Protein AF-A0A7I7XIX8-F1 (afdb_monomer_lite)

Structure (mmCIF, N/CA/C/O backbone):
data_AF-A0A7I7XIX8-F1
#
_entry.id   AF-A0A7I7XIX8-F1
#
loop_
_atom_site.group_PDB
_atom_site.id
_atom_site.type_symbol
_atom_site.label_atom_id
_atom_site.label_alt_id
_atom_site.label_comp_id
_atom_site.label_asym_id
_atom_site.label_entity_id
_atom_site.label_seq_id
_atom_site.pdbx_PDB_ins_code
_atom_site.Cartn_x
_atom_site.Cartn_y
_atom_site.Cartn_z
_atom_site.occupancy
_atom_site.B_iso_or_equiv
_atom_site.auth_seq_id
_atom_site.auth_comp_id
_atom_site.auth_asym_id
_atom_site.auth_atom_id
_atom_site.pdbx_PDB_model_num
ATOM 1 N N . MET A 1 1 ? 10.729 16.879 2.724 1.00 40.25 1 MET A N 1
ATOM 2 C CA . MET A 1 1 ? 9.766 16.551 3.793 1.00 40.25 1 MET A CA 1
ATOM 3 C C . MET A 1 1 ? 9.341 15.115 3.562 1.00 40.25 1 MET A C 1
ATOM 5 O O . MET A 1 1 ? 8.517 14.860 2.698 1.00 40.25 1 MET A O 1
ATOM 9 N N . THR A 1 2 ? 10.015 14.170 4.207 1.00 37.03 2 THR A N 1
ATOM 10 C CA . THR A 1 2 ? 9.650 12.753 4.185 1.00 37.03 2 THR A CA 1
ATOM 11 C C . THR A 1 2 ? 8.434 12.601 5.082 1.00 37.03 2 THR A C 1
ATOM 13 O O . THR A 1 2 ? 8.558 12.644 6.303 1.00 37.03 2 THR A O 1
ATOM 16 N N . SER A 1 3 ? 7.251 12.507 4.478 1.00 39.22 3 SER A N 1
ATOM 17 C CA . SER A 1 3 ? 6.048 12.073 5.180 1.00 39.22 3 SER A CA 1
ATOM 18 C C . SER A 1 3 ? 6.306 10.646 5.645 1.00 39.22 3 SER A C 1
ATOM 20 O O . SER A 1 3 ? 6.170 9.700 4.872 1.00 39.22 3 SER A O 1
ATOM 22 N N . ALA A 1 4 ? 6.769 10.500 6.886 1.00 42.22 4 ALA A N 1
ATOM 23 C CA . ALA A 1 4 ? 6.670 9.239 7.583 1.00 42.22 4 ALA A CA 1
ATOM 24 C C . ALA A 1 4 ? 5.179 8.911 7.584 1.00 42.22 4 ALA A C 1
ATOM 26 O O . ALA A 1 4 ? 4.383 9.612 8.207 1.00 42.22 4 ALA A O 1
ATOM 27 N N . VAL A 1 5 ? 4.792 7.906 6.804 1.00 51.94 5 VAL A N 1
ATOM 28 C CA . VAL A 1 5 ? 3.574 7.168 7.097 1.00 51.94 5 VAL A CA 1
ATOM 29 C C . VAL A 1 5 ? 3.856 6.606 8.482 1.00 51.94 5 VAL A C 1
ATOM 31 O O . VAL A 1 5 ? 4.607 5.639 8.620 1.00 51.94 5 VAL A O 1
ATOM 34 N N . ASP A 1 6 ? 3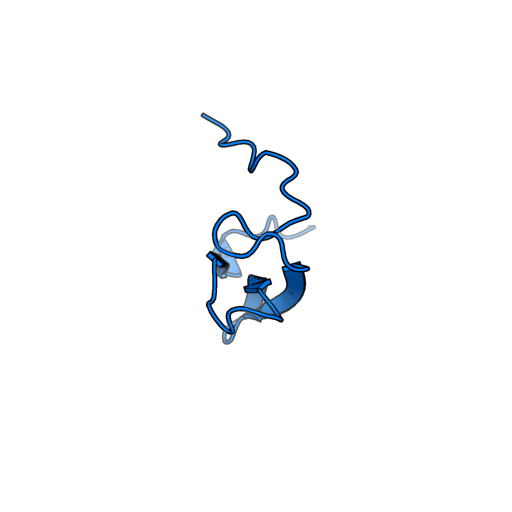.394 7.328 9.508 1.00 46.75 6 ASP A N 1
ATOM 35 C CA . ASP A 1 6 ? 3.290 6.838 10.874 1.00 46.75 6 ASP A CA 1
ATOM 36 C C . ASP A 1 6 ? 2.847 5.387 10.765 1.00 46.75 6 ASP A C 1
ATOM 38 O O . ASP A 1 6 ? 1.955 5.098 9.967 1.00 46.75 6 ASP A O 1
ATOM 42 N N . ASN A 1 7 ? 3.556 4.501 11.460 1.00 54.72 7 ASN A N 1
ATOM 43 C CA . ASN A 1 7 ? 3.526 3.043 11.355 1.00 54.72 7 ASN A CA 1
ATOM 44 C C . ASN A 1 7 ? 2.143 2.476 11.741 1.00 54.72 7 ASN A C 1
ATOM 46 O O . ASN A 1 7 ? 1.973 1.757 12.725 1.00 54.72 7 ASN A O 1
ATOM 50 N N . ALA A 1 8 ? 1.123 2.892 11.003 1.00 60.47 8 ALA A N 1
ATOM 51 C CA . ALA A 1 8 ? -0.273 2.646 11.229 1.00 60.47 8 ALA A CA 1
ATOM 52 C C . ALA A 1 8 ? -0.507 1.230 10.747 1.00 60.47 8 ALA A C 1
ATOM 54 O O . ALA A 1 8 ? -0.656 0.985 9.555 1.00 60.47 8 ALA A O 1
ATOM 55 N N . THR A 1 9 ? -0.471 0.307 11.703 1.00 68.69 9 THR A N 1
ATOM 56 C CA . THR A 1 9 ? -0.786 -1.117 11.539 1.00 68.69 9 THR A CA 1
ATOM 57 C C . THR A 1 9 ? -2.292 -1.375 11.529 1.00 68.69 9 THR A C 1
ATOM 59 O O . THR A 1 9 ? -2.724 -2.491 11.258 1.00 68.69 9 THR A O 1
ATOM 62 N N . ARG A 1 10 ? -3.102 -0.348 11.822 1.00 79.38 10 ARG A N 1
ATOM 63 C CA . ARG A 1 10 ? -4.560 -0.432 11.918 1.00 79.38 10 ARG A CA 1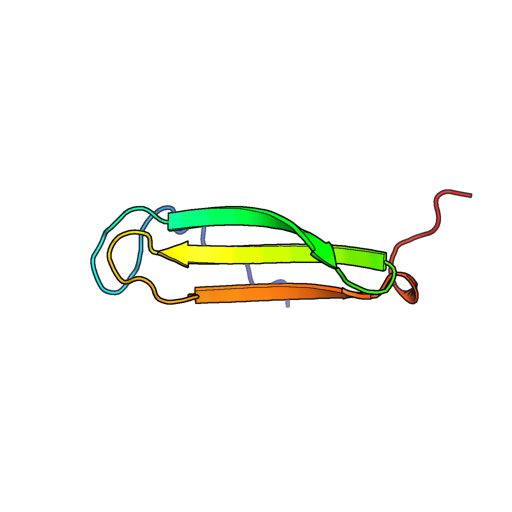
ATOM 64 C C . ARG A 1 10 ? -5.246 0.671 11.137 1.00 79.38 10 ARG A C 1
ATOM 66 O O . ARG A 1 10 ? -4.734 1.780 10.991 1.00 79.38 10 ARG A O 1
ATOM 73 N N . CYS A 1 11 ? -6.436 0.351 10.657 1.00 82.62 11 CYS A N 1
ATOM 74 C CA . CYS A 1 11 ? -7.290 1.258 9.924 1.00 82.62 11 CYS A CA 1
ATOM 75 C C . CYS A 1 11 ? -7.798 2.389 10.833 1.00 82.62 11 CYS A C 1
ATOM 77 O O . CYS A 1 11 ? -8.485 2.106 11.812 1.00 82.62 11 CYS A O 1
ATOM 79 N N . PRO A 1 12 ? -7.576 3.673 10.502 1.00 76.44 12 PRO A N 1
ATOM 80 C CA . PRO A 1 12 ? -7.996 4.790 11.354 1.00 76.44 12 PRO A CA 1
ATOM 81 C C . PRO A 1 12 ? -9.522 4.947 11.453 1.00 76.44 12 PRO A C 1
ATOM 83 O O . PRO A 1 12 ? -10.013 5.687 12.299 1.00 76.44 12 PRO A O 1
ATOM 86 N N . ARG A 1 13 ? -10.282 4.285 10.571 1.00 82.31 13 ARG A N 1
ATOM 87 C CA . ARG A 1 13 ? -11.743 4.393 10.507 1.00 82.31 13 ARG A CA 1
ATOM 88 C C . ARG A 1 13 ? -12.464 3.317 11.313 1.00 82.31 13 ARG A C 1
ATOM 90 O O . ARG A 1 13 ? -13.452 3.619 11.971 1.00 82.31 13 ARG A O 1
ATOM 97 N N . CYS A 1 14 ? -12.006 2.071 11.208 1.00 85.06 14 CYS A N 1
ATOM 98 C CA . CYS A 1 14 ? -12.657 0.912 11.824 1.00 85.06 14 CYS A CA 1
ATOM 99 C C . CYS A 1 14 ? -11.766 0.164 12.832 1.00 85.06 14 CYS A C 1
ATOM 101 O O . CYS A 1 14 ? -12.196 -0.862 13.345 1.00 85.06 14 CYS A O 1
ATOM 103 N N . ASP A 1 15 ? -10.541 0.640 13.094 1.00 83.56 15 ASP A N 1
ATOM 104 C CA . ASP A 1 15 ? -9.502 -0.034 13.903 1.00 83.56 15 ASP A CA 1
ATOM 105 C C . ASP A 1 15 ? -9.162 -1.464 13.422 1.00 83.56 15 ASP A C 1
ATOM 107 O O . ASP A 1 15 ? -8.478 -2.228 14.094 1.00 83.56 15 ASP A O 1
ATOM 111 N N . GLY A 1 16 ? -9.638 -1.841 12.232 1.00 84.00 16 GLY A N 1
ATOM 112 C CA . GLY A 1 16 ? -9.427 -3.160 11.646 1.00 84.00 16 GLY A CA 1
ATOM 113 C C . GLY A 1 16 ? -8.044 -3.320 11.024 1.00 84.00 16 GLY A C 1
ATOM 114 O O . GLY A 1 16 ? -7.328 -2.342 10.789 1.00 84.00 16 GLY A O 1
ATOM 115 N N . ASP A 1 17 ? -7.698 -4.563 10.703 1.00 84.69 17 ASP A N 1
ATOM 116 C CA . ASP A 1 17 ? -6.427 -4.892 10.065 1.00 84.69 17 ASP A CA 1
ATOM 117 C C . ASP A 1 17 ? -6.283 -4.249 8.677 1.00 84.69 17 ASP A C 1
ATOM 119 O O . ASP A 1 17 ? -7.237 -4.142 7.886 1.00 84.69 17 ASP A O 1
ATOM 123 N N . LEU A 1 18 ? -5.052 -3.818 8.399 1.00 85.94 18 LEU A N 1
ATOM 124 C CA . LEU A 1 18 ? -4.619 -3.318 7.102 1.00 85.94 18 LEU A CA 1
ATOM 125 C C . LEU A 1 18 ? -3.881 -4.421 6.338 1.00 85.94 18 LEU A C 1
ATOM 127 O O . LEU A 1 18 ? -3.046 -5.133 6.889 1.00 85.94 18 LEU A O 1
ATOM 131 N N . ASP A 1 19 ? -4.188 -4.531 5.052 1.00 85.31 19 ASP A N 1
ATOM 132 C CA . ASP A 1 19 ? -3.515 -5.391 4.090 1.00 85.31 19 ASP A CA 1
ATOM 133 C C . ASP A 1 19 ? -2.569 -4.548 3.234 1.00 85.31 19 ASP A C 1
ATOM 135 O O . ASP A 1 19 ? -2.984 -3.568 2.601 1.00 85.31 19 ASP A O 1
ATOM 139 N N . TYR A 1 20 ? -1.293 -4.933 3.237 1.00 85.00 20 TYR A N 1
ATOM 140 C CA . TYR A 1 20 ? -0.215 -4.253 2.526 1.00 85.00 20 TYR A CA 1
ATOM 141 C C . TYR A 1 20 ? 0.211 -5.110 1.344 1.00 85.00 20 TYR A C 1
ATOM 143 O O . TYR A 1 20 ? 0.753 -6.204 1.516 1.00 85.00 20 TYR A O 1
ATOM 151 N N . ARG A 1 21 ? 0.002 -4.607 0.130 1.00 83.62 21 ARG A N 1
ATOM 152 C CA . ARG A 1 21 ? 0.314 -5.332 -1.100 1.00 83.62 21 ARG A CA 1
ATOM 153 C C . ARG A 1 21 ? 1.404 -4.594 -1.851 1.00 83.62 21 ARG A C 1
ATOM 155 O O . ARG A 1 21 ? 1.217 -3.464 -2.292 1.00 83.62 21 ARG A O 1
ATOM 162 N N . LEU A 1 22 ? 2.537 -5.267 -2.020 1.00 84.12 22 LEU A N 1
ATOM 163 C CA . LEU A 1 22 ? 3.587 -4.844 -2.934 1.00 84.12 22 LEU A CA 1
ATOM 164 C C . LEU A 1 22 ? 3.453 -5.651 -4.226 1.00 84.12 22 LEU A C 1
ATOM 166 O O . LEU A 1 22 ? 3.462 -6.881 -4.204 1.00 84.12 22 LEU A O 1
ATOM 170 N N . GLY A 1 23 ? 3.312 -4.955 -5.344 1.00 84.44 23 GLY A N 1
ATOM 171 C CA . GLY A 1 23 ? 3.189 -5.535 -6.672 1.00 84.44 23 GLY A CA 1
ATOM 172 C C . GLY A 1 23 ? 4.048 -4.806 -7.697 1.00 84.44 23 GLY A C 1
ATOM 173 O O . GLY A 1 23 ? 4.786 -3.872 -7.380 1.00 84.44 23 GLY A O 1
ATOM 174 N N . VAL A 1 24 ? 3.930 -5.241 -8.946 1.00 81.25 24 VAL A N 1
ATOM 175 C CA . VAL A 1 24 ? 4.558 -4.595 -10.101 1.00 81.25 24 VAL A CA 1
ATOM 176 C C . VAL A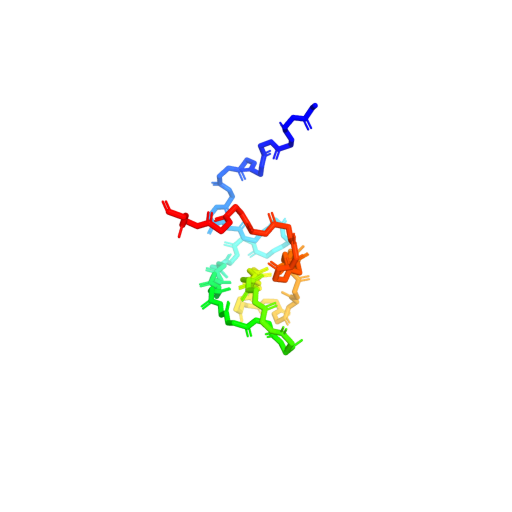 1 24 ? 3.499 -3.747 -10.801 1.00 81.25 24 VAL A C 1
ATOM 178 O O . VAL A 1 24 ? 2.386 -4.223 -11.025 1.00 81.25 24 VAL A O 1
ATOM 181 N N . ALA A 1 25 ? 3.821 -2.488 -11.100 1.00 78.19 25 ALA A N 1
ATOM 182 C CA . ALA A 1 25 ? 2.923 -1.600 -11.836 1.00 78.19 25 ALA A CA 1
ATOM 183 C C . ALA A 1 25 ? 2.882 -1.965 -13.332 1.00 78.19 25 ALA A C 1
ATOM 185 O O . ALA A 1 25 ? 3.896 -2.375 -13.906 1.00 78.19 25 ALA A O 1
ATOM 186 N N . ASP A 1 2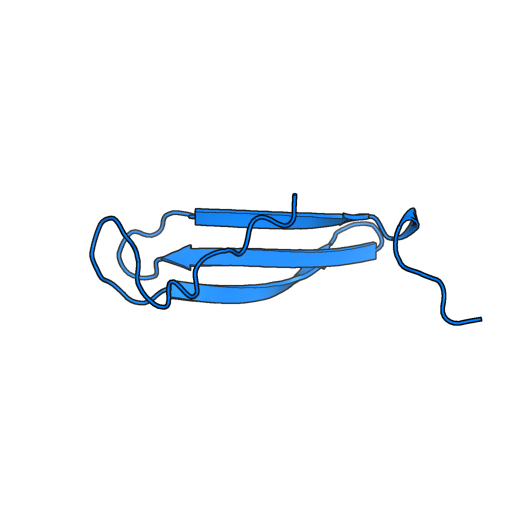6 ? 1.727 -1.784 -13.977 1.00 67.06 26 ASP A N 1
ATOM 187 C CA . ASP A 1 26 ? 1.587 -1.944 -15.427 1.00 67.06 26 ASP A CA 1
ATOM 188 C C . ASP A 1 26 ? 2.463 -0.906 -16.151 1.00 67.06 26 ASP A C 1
ATOM 190 O O . ASP A 1 26 ? 2.255 0.298 -16.020 1.00 67.06 26 ASP A O 1
ATOM 194 N N . GLY A 1 27 ? 3.480 -1.372 -16.884 1.00 69.25 27 GLY A N 1
ATOM 195 C CA . GLY A 1 27 ? 4.518 -0.520 -17.492 1.00 69.25 27 GLY A CA 1
ATOM 196 C C . GLY A 1 27 ? 5.889 -0.596 -16.810 1.00 69.25 27 GLY A C 1
ATOM 197 O O . GLY A 1 27 ? 6.844 0.017 -17.285 1.00 69.25 27 GLY A O 1
ATOM 198 N N . GLY A 1 28 ? 6.005 -1.397 -15.748 1.00 71.75 28 GLY A N 1
ATOM 199 C CA . GLY A 1 28 ? 7.233 -1.569 -14.988 1.00 71.75 28 GLY A CA 1
ATOM 200 C C . GLY A 1 28 ? 7.343 -0.558 -13.844 1.00 71.75 28 GLY A C 1
ATOM 201 O O . GLY A 1 28 ? 6.990 0.612 -13.984 1.00 71.75 28 GLY A O 1
ATOM 202 N N . GLY A 1 29 ? 7.826 -1.027 -12.694 1.00 77.25 29 GLY A N 1
ATOM 203 C CA . GLY A 1 29 ? 7.924 -0.239 -11.467 1.00 77.25 29 GLY A CA 1
ATOM 204 C C . GLY A 1 29 ? 7.389 -0.998 -10.259 1.00 77.25 29 GLY A C 1
ATOM 205 O O . GLY A 1 29 ? 6.954 -2.146 -10.390 1.00 77.25 29 GLY A O 1
ATOM 206 N N . PHE A 1 30 ? 7.390 -0.360 -9.090 1.00 80.69 30 PHE A N 1
ATOM 207 C CA . PHE A 1 30 ? 6.753 -0.919 -7.899 1.00 80.69 30 PHE A CA 1
ATOM 208 C C . PHE A 1 30 ? 5.414 -0.240 -7.657 1.00 80.69 30 PHE A C 1
ATOM 210 O O . PHE A 1 30 ? 5.282 0.979 -7.757 1.00 80.69 30 PHE A O 1
ATOM 217 N N . ARG A 1 31 ? 4.421 -1.051 -7.308 1.00 83.38 31 ARG A N 1
ATOM 218 C CA . ARG A 1 31 ? 3.118 -0.601 -6.835 1.00 83.38 31 ARG A CA 1
ATOM 219 C C . ARG A 1 31 ? 2.971 -1.003 -5.380 1.00 83.38 31 ARG A C 1
ATOM 221 O O . ARG A 1 31 ? 3.155 -2.172 -5.053 1.00 83.38 31 ARG A O 1
ATOM 228 N N . TYR A 1 32 ? 2.642 -0.049 -4.526 1.00 83.00 32 TYR A N 1
ATOM 229 C CA . TYR A 1 32 ? 2.381 -0.272 -3.116 1.00 83.00 32 TYR A CA 1
ATOM 230 C C . TYR A 1 32 ? 0.960 0.176 -2.786 1.00 83.00 32 TYR A C 1
ATOM 232 O O . TYR A 1 32 ? 0.636 1.361 -2.881 1.00 83.00 32 TYR A O 1
ATOM 240 N N . ASP A 1 33 ? 0.129 -0.790 -2.409 1.00 85.56 33 ASP A N 1
ATOM 241 C CA . ASP A 1 33 ? -1.269 -0.595 -2.051 1.00 85.56 33 ASP A CA 1
ATOM 242 C C . ASP A 1 33 ? -1.465 -0.934 -0.570 1.00 85.56 33 ASP A C 1
ATOM 244 O O . ASP A 1 33 ? -1.023 -1.985 -0.103 1.00 85.56 33 ASP A O 1
ATOM 248 N N . VAL A 1 34 ? -2.166 -0.072 0.164 1.00 86.06 34 VAL A N 1
ATOM 249 C CA . VAL A 1 34 ? -2.630 -0.344 1.528 1.00 86.06 34 VAL A CA 1
ATOM 250 C C . VAL A 1 34 ? -4.141 -0.257 1.535 1.00 86.06 34 VAL A C 1
ATOM 252 O O . VAL A 1 34 ? -4.715 0.780 1.197 1.00 86.06 34 VAL A O 1
ATOM 255 N N . SER A 1 35 ? -4.792 -1.342 1.929 1.00 87.69 35 SER A N 1
ATOM 256 C CA . SER A 1 35 ? -6.249 -1.432 2.003 1.00 87.69 35 SER A C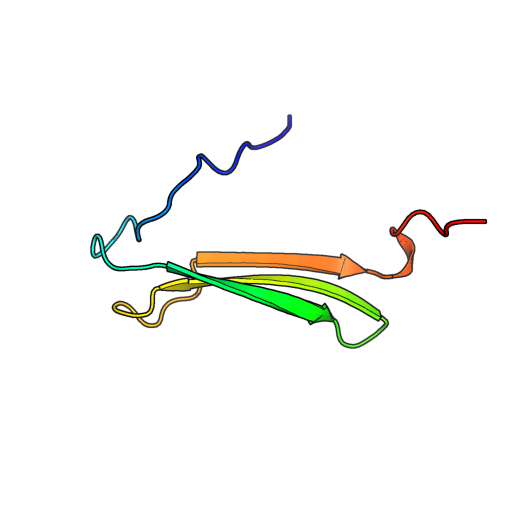A 1
ATOM 257 C C . SER A 1 35 ? -6.676 -1.933 3.372 1.00 87.69 35 SER A C 1
ATOM 259 O O . SER A 1 35 ? -5.932 -2.649 4.030 1.00 87.69 35 SER A O 1
ATOM 261 N N . CYS A 1 36 ? -7.860 -1.552 3.840 1.00 88.44 36 CYS A N 1
ATOM 262 C CA . CYS A 1 36 ? -8.404 -2.140 5.059 1.00 88.44 36 CYS A CA 1
ATOM 263 C C . CYS A 1 36 ? -9.295 -3.328 4.715 1.00 88.44 36 CYS A C 1
ATOM 265 O O . CYS A 1 36 ? -10.268 -3.171 3.982 1.00 88.44 36 CYS A O 1
ATOM 267 N N . LEU A 1 37 ? -9.031 -4.489 5.316 1.00 82.94 37 LEU A N 1
ATOM 268 C CA . LEU A 1 37 ? -9.813 -5.704 5.069 1.00 82.94 37 LEU A CA 1
ATOM 269 C C . LEU A 1 37 ? -11.251 -5.605 5.590 1.00 82.94 37 LEU A C 1
ATOM 271 O O . LEU A 1 37 ? -12.161 -6.197 5.020 1.00 82.94 37 LEU A O 1
ATOM 275 N N . SER A 1 38 ? -11.461 -4.853 6.672 1.00 85.38 38 SER A N 1
ATOM 276 C CA . SER A 1 38 ? -12.783 -4.697 7.294 1.00 85.38 38 SER A CA 1
ATOM 277 C C . SER A 1 38 ? -13.632 -3.633 6.602 1.00 85.38 38 SER A C 1
ATOM 279 O O . SER A 1 38 ? -14.831 -3.811 6.419 1.00 85.38 38 SER A O 1
ATOM 281 N N . CYS A 1 39 ? -13.005 -2.517 6.230 1.00 84.25 39 CYS A N 1
ATOM 282 C CA . CYS A 1 39 ? -13.688 -1.397 5.595 1.00 84.25 39 CYS A CA 1
ATOM 283 C C . CYS A 1 39 ? -13.796 -1.574 4.061 1.00 84.25 39 CYS A C 1
ATOM 285 O O . CYS A 1 39 ? -14.648 -0.950 3.441 1.00 84.25 39 CYS A O 1
ATOM 287 N N . GLY A 1 40 ? -12.940 -2.397 3.439 1.00 80.69 40 GLY A N 1
ATOM 288 C CA . GLY A 1 40 ? -12.873 -2.590 1.981 1.00 80.69 40 GLY A CA 1
ATOM 289 C C . GLY A 1 40 ? -12.286 -1.403 1.205 1.00 80.69 40 GLY A C 1
ATOM 290 O O . GLY A 1 40 ? -12.142 -1.473 -0.013 1.00 80.69 40 GLY A O 1
ATOM 291 N N . ASP A 1 41 ? -11.939 -0.323 1.906 1.00 79.38 41 ASP A N 1
ATOM 292 C CA . ASP A 1 41 ? -11.423 0.914 1.331 1.00 79.38 41 ASP A CA 1
ATOM 293 C C . ASP A 1 41 ? -9.898 0.844 1.113 1.00 79.38 41 ASP A C 1
ATOM 295 O O . ASP A 1 41 ? -9.151 0.306 1.941 1.00 79.38 41 ASP A O 1
ATOM 299 N N . LEU A 1 42 ? -9.430 1.442 0.014 1.00 79.62 42 LEU A N 1
ATOM 300 C CA . LEU A 1 42 ? -8.014 1.682 -0.268 1.00 79.62 42 LEU A CA 1
ATOM 301 C C . LEU A 1 42 ? -7.569 2.962 0.452 1.00 79.62 42 LEU A C 1
ATOM 303 O O . LEU A 1 42 ? -8.104 4.040 0.201 1.00 79.62 42 LEU A O 1
ATOM 307 N N . TYR A 1 43 ? -6.586 2.844 1.337 1.00 73.62 43 TYR A N 1
ATOM 308 C CA . TYR A 1 43 ? -6.093 3.949 2.162 1.00 73.62 43 TYR A CA 1
ATOM 309 C C . TYR A 1 43 ? -4.898 4.656 1.543 1.00 73.62 43 TYR A C 1
ATOM 311 O O . TYR A 1 43 ? -4.767 5.874 1.653 1.00 73.62 43 TYR A O 1
ATOM 319 N N . TYR A 1 44 ? -4.008 3.895 0.918 1.00 74.50 44 TYR A N 1
ATOM 320 C CA . TYR A 1 44 ? -2.779 4.432 0.366 1.00 74.50 44 TYR A CA 1
ATOM 321 C C . TYR A 1 44 ? -2.438 3.702 -0.923 1.00 74.50 44 TYR A C 1
ATOM 323 O O . TYR A 1 44 ? -2.493 2.476 -0.984 1.00 74.50 44 TYR A O 1
ATOM 331 N N . HIS A 1 45 ? -2.096 4.472 -1.947 1.00 78.44 45 HIS A N 1
ATOM 332 C CA . HIS A 1 45 ? -1.644 3.960 -3.227 1.00 78.44 45 HIS A CA 1
ATOM 333 C C . HIS A 1 45 ? -0.450 4.776 -3.675 1.00 78.44 45 HIS A C 1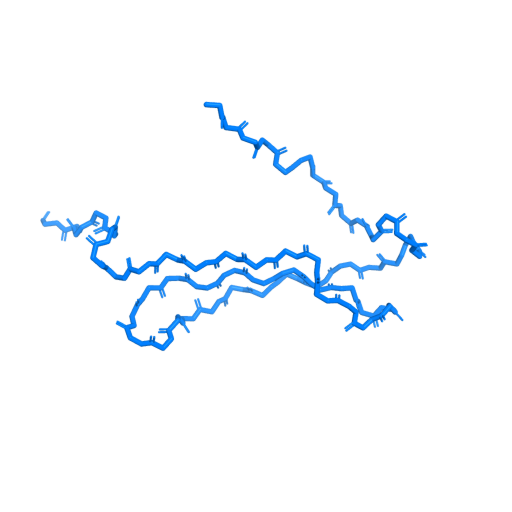
ATOM 335 O O . HIS A 1 45 ? -0.534 5.998 -3.814 1.00 78.44 45 HIS A O 1
ATOM 341 N N . PHE A 1 46 ? 0.651 4.083 -3.912 1.00 78.19 46 PHE A N 1
ATOM 342 C CA . PHE A 1 46 ? 1.853 4.669 -4.460 1.00 78.19 46 PHE A CA 1
ATOM 343 C C . PHE A 1 46 ? 2.365 3.797 -5.597 1.00 78.19 46 PHE A C 1
ATOM 345 O O . PHE A 1 46 ? 2.475 2.579 -5.466 1.00 78.19 46 PHE A O 1
ATOM 352 N N . SER A 1 47 ? 2.684 4.423 -6.722 1.00 76.44 47 SER A N 1
ATOM 353 C CA . SER A 1 47 ? 3.324 3.767 -7.854 1.00 76.44 47 SER A CA 1
ATOM 354 C C . SER A 1 47 ? 4.570 4.552 -8.237 1.00 76.44 47 SER A C 1
ATOM 356 O O . SER A 1 47 ? 4.511 5.766 -8.422 1.00 76.44 47 SER A O 1
ATOM 358 N N . THR A 1 48 ? 5.706 3.861 -8.329 1.00 68.44 48 THR A N 1
ATOM 359 C CA . THR A 1 48 ? 6.917 4.427 -8.927 1.00 68.44 48 THR A CA 1
ATOM 360 C C . THR A 1 48 ? 6.986 4.008 -10.386 1.00 68.44 48 THR A C 1
ATOM 362 O O . THR A 1 48 ? 6.975 2.807 -10.667 1.00 68.44 48 THR A O 1
ATOM 365 N N . PRO A 1 49 ? 7.052 4.951 -11.337 1.00 60.12 49 PRO A N 1
ATOM 366 C CA . PRO A 1 49 ? 7.298 4.602 -12.727 1.00 60.12 49 PRO A CA 1
ATOM 367 C C . PRO A 1 49 ? 8.712 4.023 -12.879 1.00 60.12 49 PRO A C 1
ATOM 369 O O . PRO A 1 49 ? 9.653 4.470 -12.221 1.00 60.12 49 PRO A O 1
ATOM 372 N N . LEU A 1 50 ? 8.882 3.048 -13.782 1.00 55.03 50 LEU A N 1
ATOM 373 C CA . LEU A 1 50 ? 10.170 2.378 -14.025 1.00 55.03 50 LEU A CA 1
ATOM 374 C C . LEU A 1 50 ? 11.327 3.359 -14.301 1.00 55.03 50 LEU A C 1
ATOM 376 O O . LEU A 1 50 ? 12.468 3.074 -13.955 1.00 55.03 50 LEU A O 1
ATOM 380 N N . ALA A 1 51 ? 11.030 4.514 -14.905 1.00 58.00 51 ALA A N 1
ATOM 381 C CA . ALA A 1 51 ? 12.007 5.544 -15.261 1.00 58.00 51 ALA A CA 1
ATOM 382 C C . ALA A 1 51 ? 12.681 6.227 -14.054 1.00 58.00 51 ALA A C 1
ATOM 384 O O . ALA A 1 51 ? 13.742 6.823 -14.217 1.00 58.00 51 ALA A O 1
ATOM 385 N N . GLU A 1 52 ? 12.081 6.151 -12.863 1.00 51.81 52 GLU A N 1
ATOM 386 C CA . GLU A 1 52 ? 12.604 6.759 -11.631 1.00 51.81 52 GLU A CA 1
ATOM 387 C C . GLU A 1 52 ? 13.293 5.744 -10.710 1.00 51.81 52 GLU A C 1
ATOM 389 O O . GLU A 1 52 ? 13.812 6.107 -9.653 1.00 51.81 52 GLU A O 1
ATOM 394 N N . LEU A 1 53 ? 13.324 4.465 -11.098 1.00 53.41 53 LEU A N 1
ATOM 395 C CA . LEU A 1 53 ? 14.115 3.479 -10.380 1.00 53.41 53 LEU A CA 1
ATOM 396 C C . LEU A 1 53 ? 15.591 3.698 -10.714 1.00 53.41 53 LEU A C 1
ATOM 398 O O . LEU A 1 53 ? 15.933 3.717 -11.897 1.00 53.41 53 LEU A O 1
ATOM 402 N N . PRO A 1 54 ? 16.480 3.843 -9.711 1.00 47.53 54 PRO A N 1
ATOM 403 C CA . PRO A 1 54 ? 17.905 3.850 -9.975 1.00 47.53 54 PRO A CA 1
ATOM 404 C C . PRO A 1 54 ? 18.245 2.509 -10.618 1.00 47.53 54 PRO A C 1
ATOM 406 O O . PRO A 1 54 ? 18.200 1.461 -9.971 1.00 47.53 54 PRO A O 1
ATOM 409 N N . THR A 1 55 ? 18.518 2.536 -11.919 1.00 48.22 55 THR A N 1
ATOM 410 C CA . THR A 1 55 ? 19.010 1.385 -12.659 1.00 48.22 55 THR A CA 1
ATOM 411 C C . THR A 1 55 ? 20.298 0.969 -11.967 1.00 48.22 55 THR A C 1
ATOM 413 O O . THR A 1 55 ? 21.266 1.728 -11.962 1.00 48.22 55 THR A O 1
ATOM 416 N N . ALA A 1 56 ? 20.294 -0.194 -11.316 1.00 49.81 56 ALA A N 1
ATOM 417 C CA . ALA A 1 56 ? 21.523 -0.801 -10.834 1.00 49.81 56 ALA A CA 1
ATOM 418 C C . ALA A 1 56 ? 22.373 -1.111 -12.076 1.00 49.81 56 ALA A C 1
ATOM 420 O O . ALA A 1 56 ? 22.079 -2.058 -12.806 1.00 49.81 56 ALA A O 1
ATOM 421 N N . ALA A 1 57 ? 23.319 -0.217 -12.361 1.00 40.12 57 ALA A N 1
ATOM 422 C CA . ALA A 1 57 ? 24.326 -0.341 -13.406 1.00 40.12 57 ALA A CA 1
ATOM 423 C C . ALA A 1 57 ? 25.548 -1.094 -12.875 1.00 40.12 57 ALA A C 1
ATOM 425 O O . ALA A 1 57 ? 25.883 -0.896 -11.682 1.00 40.12 57 ALA A O 1
#

Foldseek 3Di:
DPPPPPPPQADPPPRAGKDWDWDADDQGFIWIWIAGPVVRDTDDIDTDHRVPPPPPD

Radius of gyration: 13.69 Å; chains: 1; bounding box: 38×22×31 Å

Secondary structure (DSSP, 8-state):
---------B-TTT-PBEEEEEEE-TTSEEEEEEEETTT--EEEEEEEEGGGS----

Organism: NCBI:txid212765

pLDDT: mean 71.11, std 15.52, range [37.03, 88.44]

Sequence (57 aa):
MTSAVDNATRCPRCDGDLDYRLGVADGGGFRYDVSCLSCGDLYYHFSTPLAELPTAA